Protein AF-A0A950K2T5-F1 (afdb_monomer)

Mean predicted aligned error: 8.96 Å

pLDDT: mean 81.59, std 14.12, range [35.75, 95.5]

Nearest PDB structures (foldseek):
  3dxs-assembly1_X  TM=6.520E-01  e=1.240E-02  Arabidopsis thaliana
  1yjt-assembly1_A  TM=6.958E-01  e=2.573E-02  Homo sapiens
  2ga7-assembly1_A  TM=6.282E-01  e=1.468E-02  Homo sapiens
  2rop-assembly1_A  TM=6.654E-01  e=2.722E-02  Homo sapiens
  2efo-assembly1_A  TM=4.663E-01  e=8.848E-02  Sulfurisphaera tokodaii str. 7

Structure (mmCIF, N/CA/C/O backbone):
data_AF-A0A950K2T5-F1
#
_entry.id   AF-A0A950K2T5-F1
#
loop_
_atom_site.group_PDB
_atom_site.id
_atom_site.type_symbol
_atom_site.label_atom_id
_atom_site.label_alt_id
_atom_site.label_comp_id
_atom_site.label_asym_id
_atom_site.label_entity_id
_atom_site.label_seq_id
_atom_site.pdbx_PDB_ins_code
_atom_site.Cartn_x
_atom_site.Cartn_y
_atom_site.Cartn_z
_atom_site.occupancy
_atom_site.B_iso_or_equiv
_atom_site.auth_seq_id
_atom_site.auth_comp_id
_atom_site.auth_asym_id
_atom_site.auth_atom_id
_atom_site.pdbx_PDB_model_num
ATOM 1 N N . MET A 1 1 ? -47.207 -34.043 -8.547 1.00 38.81 1 MET A N 1
ATOM 2 C CA . MET A 1 1 ? -45.886 -33.807 -7.927 1.00 38.81 1 MET A CA 1
ATOM 3 C C . MET A 1 1 ? -45.048 -32.989 -8.896 1.00 38.81 1 MET A C 1
ATOM 5 O O . MET A 1 1 ? -44.691 -33.502 -9.946 1.00 38.81 1 MET A O 1
ATOM 9 N N . LYS A 1 2 ? -44.828 -31.702 -8.612 1.00 35.75 2 LYS A N 1
ATOM 10 C CA . LYS A 1 2 ? -43.922 -30.834 -9.376 1.00 35.75 2 LYS A CA 1
ATOM 11 C C . LYS A 1 2 ? -42.915 -30.272 -8.382 1.00 35.75 2 LYS A C 1
ATOM 13 O O . LYS A 1 2 ? -43.255 -29.412 -7.578 1.00 35.75 2 LYS A O 1
ATOM 18 N N . THR A 1 3 ? -41.722 -30.844 -8.395 1.00 39.41 3 THR A N 1
ATOM 19 C CA . THR A 1 3 ? -40.588 -30.418 -7.580 1.00 39.41 3 THR A CA 1
ATOM 20 C C . THR A 1 3 ? -40.093 -29.081 -8.126 1.00 39.41 3 THR A C 1
ATOM 22 O O . THR A 1 3 ? -39.626 -29.013 -9.261 1.00 39.41 3 THR A O 1
ATOM 25 N N . PHE A 1 4 ? -40.238 -28.013 -7.345 1.00 41.44 4 PHE A N 1
ATOM 26 C CA . PHE A 1 4 ? -39.564 -26.742 -7.598 1.00 41.44 4 PHE A CA 1
ATOM 27 C C . PHE A 1 4 ? -38.107 -26.903 -7.152 1.00 41.44 4 PHE A C 1
ATOM 29 O O . PHE A 1 4 ? -37.833 -27.000 -5.957 1.00 41.44 4 PHE A O 1
ATOM 36 N N . LEU A 1 5 ? -37.176 -26.972 -8.106 1.00 42.34 5 LEU A N 1
ATOM 37 C CA . LEU A 1 5 ? -35.758 -26.776 -7.818 1.00 42.34 5 LEU A CA 1
ATOM 38 C C . LEU A 1 5 ? -35.526 -25.273 -7.635 1.00 42.34 5 LEU A C 1
ATOM 40 O O . LEU A 1 5 ? -35.630 -24.500 -8.586 1.00 42.34 5 LEU A O 1
ATOM 44 N N . LEU A 1 6 ? -35.219 -24.868 -6.406 1.00 40.41 6 LEU A N 1
ATOM 45 C CA . LEU A 1 6 ? -34.709 -23.540 -6.096 1.00 40.41 6 LEU A CA 1
ATOM 46 C C . LEU A 1 6 ? -33.211 -23.531 -6.433 1.00 40.41 6 LEU A C 1
ATOM 48 O O . LEU A 1 6 ? -32.389 -24.025 -5.664 1.00 40.41 6 LEU A O 1
ATOM 52 N N . ALA A 1 7 ? -32.856 -23.023 -7.612 1.00 41.91 7 ALA A N 1
ATOM 53 C CA . ALA A 1 7 ? -31.468 -22.747 -7.956 1.00 41.91 7 ALA A CA 1
ATOM 54 C C . ALA A 1 7 ? -31.044 -21.447 -7.260 1.00 41.91 7 ALA A C 1
ATOM 56 O O . ALA A 1 7 ? -31.373 -20.350 -7.710 1.00 41.91 7 ALA A O 1
ATOM 57 N N . VAL A 1 8 ? -30.330 -21.572 -6.142 1.00 41.09 8 VAL A N 1
ATOM 58 C CA . VAL A 1 8 ? -29.564 -20.463 -5.568 1.00 41.09 8 VAL A CA 1
ATOM 59 C C . VAL A 1 8 ? -28.365 -20.234 -6.486 1.00 41.09 8 VAL A C 1
ATOM 61 O O . VAL A 1 8 ? -27.376 -20.962 -6.440 1.00 41.09 8 VAL A O 1
ATOM 64 N N . LEU A 1 9 ? -28.483 -19.240 -7.365 1.00 40.84 9 LEU A N 1
ATOM 65 C CA . LEU A 1 9 ? -27.350 -18.616 -8.038 1.00 40.84 9 LEU A CA 1
ATOM 66 C C . LEU A 1 9 ? -26.505 -17.922 -6.963 1.00 40.84 9 LEU A C 1
ATOM 68 O O . LEU A 1 9 ? -26.787 -16.792 -6.572 1.00 40.84 9 LEU A O 1
ATOM 72 N N . LEU A 1 10 ? -25.483 -18.614 -6.459 1.00 42.09 10 LEU A N 1
ATOM 73 C CA . LEU A 1 10 ? -24.358 -17.962 -5.802 1.00 42.09 10 LEU A CA 1
ATOM 74 C C . LEU A 1 10 ? -23.686 -17.098 -6.869 1.00 42.09 10 LEU A C 1
ATOM 76 O O . LEU A 1 10 ? -22.956 -17.608 -7.718 1.00 42.09 10 LEU A O 1
ATOM 80 N N . SER A 1 11 ? -23.958 -15.793 -6.861 1.00 46.12 11 SER A N 1
ATOM 81 C CA . SER A 1 11 ? -23.037 -14.851 -7.479 1.00 46.12 11 SER A CA 1
ATOM 82 C C . SER A 1 11 ? -21.682 -15.108 -6.828 1.00 46.12 11 SER A C 1
ATOM 84 O O . SER A 1 11 ? -21.551 -14.945 -5.612 1.00 46.12 11 SER A O 1
ATOM 86 N N . LEU A 1 12 ? -20.693 -15.535 -7.610 1.00 45.22 12 LEU A N 1
ATOM 87 C CA . LEU A 1 12 ? -19.290 -15.371 -7.250 1.00 45.22 12 LEU A CA 1
ATOM 88 C C . LEU A 1 12 ? -19.072 -13.859 -7.184 1.00 45.22 12 LEU A C 1
ATOM 90 O O . LEU A 1 12 ? -18.728 -13.229 -8.180 1.00 45.22 12 LEU A O 1
ATOM 94 N N . GLY A 1 13 ? -19.446 -13.270 -6.047 1.00 56.41 13 GLY A N 1
ATOM 95 C CA . GLY A 1 13 ? -19.145 -11.892 -5.734 1.00 56.41 13 GLY A CA 1
ATOM 96 C C . GLY A 1 13 ? -17.640 -11.784 -5.809 1.00 56.41 13 GLY A C 1
ATOM 97 O O . GLY A 1 13 ? -16.939 -12.539 -5.136 1.00 56.41 13 GLY A O 1
ATOM 98 N N . ASP A 1 14 ? -17.174 -10.930 -6.708 1.00 74.69 14 ASP A N 1
ATOM 99 C CA . ASP A 1 14 ? -15.772 -10.581 -6.812 1.00 74.69 14 ASP A CA 1
ATOM 100 C C . ASP A 1 14 ? -15.264 -10.247 -5.403 1.00 74.69 14 ASP A C 1
ATOM 102 O O . ASP A 1 14 ? -15.944 -9.530 -4.659 1.00 74.69 14 ASP A O 1
ATOM 106 N N . GLU A 1 15 ? -14.153 -10.862 -4.995 1.00 81.81 15 GLU A N 1
ATOM 107 C CA . GLU A 1 15 ? -13.658 -10.710 -3.629 1.00 81.81 15 GLU A CA 1
ATOM 108 C C . GLU A 1 15 ? -13.441 -9.213 -3.351 1.00 81.81 15 GLU A C 1
ATOM 110 O O . GLU A 1 15 ? -12.879 -8.519 -4.207 1.00 81.81 15 GLU A O 1
ATOM 115 N N . PRO A 1 16 ? -13.928 -8.685 -2.211 1.00 87.19 16 PRO A N 1
ATOM 116 C CA . PRO A 1 16 ? -13.821 -7.262 -1.931 1.00 87.19 16 PRO A CA 1
ATOM 117 C C . PRO A 1 16 ? -12.352 -6.833 -1.903 1.00 87.19 16 PRO A C 1
ATOM 119 O O . PRO A 1 16 ? -11.482 -7.571 -1.432 1.00 87.19 16 PRO A O 1
ATOM 122 N N . THR A 1 17 ? -12.093 -5.640 -2.435 1.00 89.25 17 THR A N 1
ATOM 123 C CA . THR A 1 17 ? -10.766 -5.029 -2.468 1.00 89.25 17 THR A CA 1
ATOM 124 C C . THR A 1 17 ? -10.740 -3.711 -1.71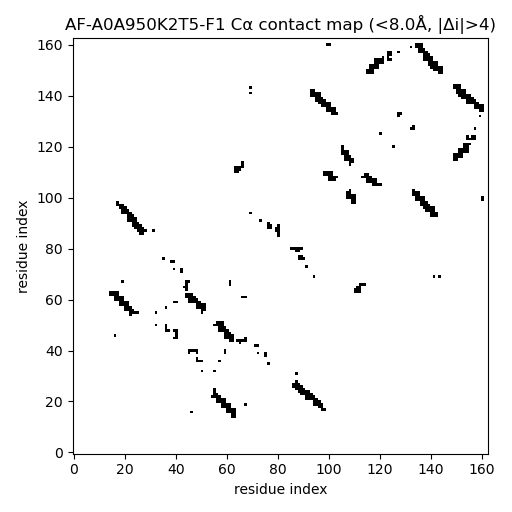4 1.00 89.25 17 THR A C 1
ATOM 126 O O . THR A 1 17 ? -11.755 -3.016 -1.599 1.00 89.25 17 THR A O 1
ATOM 129 N N . HIS A 1 18 ? -9.546 -3.333 -1.273 1.00 87.38 18 HIS A N 1
ATOM 130 C CA . HIS A 1 18 ? -9.239 -2.008 -0.763 1.00 87.38 18 HIS A CA 1
ATOM 131 C C . HIS A 1 18 ? -8.120 -1.359 -1.588 1.00 87.38 18 HIS A C 1
ATOM 133 O O . HIS A 1 18 ? -7.233 -2.051 -2.104 1.00 87.38 18 HIS A O 1
ATOM 139 N N . PRO A 1 19 ? -8.136 -0.021 -1.711 1.00 90.75 19 PRO A N 1
ATOM 140 C CA . PRO A 1 19 ? -7.114 0.687 -2.451 1.00 90.75 19 PRO A CA 1
ATOM 141 C C . PRO A 1 19 ? -5.827 0.812 -1.629 1.00 90.75 19 PRO A C 1
ATOM 143 O O . PRO A 1 19 ? -5.837 1.184 -0.451 1.00 90.75 19 PRO A O 1
ATOM 146 N N . VAL A 1 20 ? -4.705 0.581 -2.302 1.00 90.88 20 VAL A N 1
ATOM 147 C CA . VAL A 1 20 ? -3.368 0.967 -1.857 1.00 90.88 20 VAL A CA 1
ATOM 148 C C . VAL A 1 20 ? -2.769 1.880 -2.912 1.00 90.88 20 VAL A C 1
ATOM 150 O O . VAL A 1 20 ? -2.722 1.535 -4.090 1.00 90.88 20 VAL A O 1
ATOM 153 N N . VAL A 1 21 ? -2.314 3.054 -2.497 1.00 91.12 21 VAL A N 1
ATOM 154 C CA . VAL A 1 21 ? -1.654 4.014 -3.379 1.00 91.12 21 VAL A CA 1
ATOM 155 C C . VAL A 1 21 ? -0.164 3.979 -3.101 1.00 91.12 21 VAL A C 1
ATOM 157 O O . VAL A 1 21 ? 0.260 4.109 -1.957 1.00 91.12 21 VAL A O 1
ATOM 160 N N . ILE A 1 22 ? 0.641 3.835 -4.145 1.00 90.56 22 ILE A N 1
ATOM 161 C CA . ILE A 1 22 ? 2.093 3.975 -4.042 1.00 90.56 22 ILE A CA 1
ATOM 162 C C . ILE A 1 22 ? 2.573 5.100 -4.948 1.00 90.56 22 ILE A C 1
ATOM 164 O O . ILE A 1 22 ? 2.082 5.265 -6.063 1.00 90.56 22 ILE A O 1
ATOM 168 N N . GLU A 1 23 ? 3.547 5.861 -4.469 1.00 89.19 23 GLU A N 1
ATOM 169 C CA . GLU A 1 23 ? 4.269 6.859 -5.251 1.00 89.19 23 GLU A CA 1
ATOM 170 C C . GLU A 1 23 ? 5.698 6.373 -5.428 1.00 89.19 23 GLU A C 1
ATOM 172 O O . GLU A 1 23 ? 6.387 6.045 -4.456 1.00 89.19 23 GLU A O 1
ATOM 177 N N . LEU A 1 24 ? 6.132 6.327 -6.679 1.00 86.38 24 LEU A N 1
ATOM 178 C CA . LEU A 1 24 ? 7.487 5.967 -7.054 1.00 86.38 24 LEU A CA 1
ATOM 179 C C . LEU A 1 24 ? 8.167 7.188 -7.673 1.00 86.38 24 LEU A C 1
ATOM 181 O O . LEU A 1 24 ? 7.529 7.971 -8.375 1.00 86.38 24 LEU A O 1
ATOM 185 N N . ASP A 1 25 ? 9.455 7.358 -7.398 1.00 83.06 25 ASP A N 1
ATOM 186 C CA . ASP A 1 25 ? 10.302 8.224 -8.216 1.00 83.06 25 ASP A CA 1
ATOM 187 C C . ASP A 1 25 ? 10.732 7.460 -9.470 1.00 83.06 25 ASP A C 1
ATOM 189 O O . ASP A 1 25 ? 10.528 6.245 -9.568 1.00 83.06 25 ASP A O 1
ATOM 193 N N . ASN A 1 26 ? 11.327 8.159 -10.432 1.00 74.06 26 ASN A N 1
ATOM 194 C CA . ASN A 1 26 ? 11.699 7.538 -11.687 1.00 74.06 26 ASN A CA 1
ATOM 195 C C . ASN A 1 26 ? 13.058 7.976 -12.242 1.00 74.06 26 ASN A C 1
ATOM 197 O O . ASN A 1 26 ? 13.308 9.156 -12.490 1.00 74.06 26 ASN A O 1
ATOM 201 N N . VAL A 1 27 ? 13.853 6.970 -12.605 1.00 64.25 27 VAL A N 1
ATOM 202 C CA . VAL A 1 27 ? 14.861 7.036 -13.666 1.00 64.25 27 VAL A CA 1
ATOM 203 C C . VAL A 1 27 ? 14.548 5.903 -14.656 1.00 64.25 27 VAL A C 1
ATOM 205 O O . VAL A 1 27 ? 14.894 4.761 -14.378 1.00 64.25 27 VAL A O 1
ATOM 208 N N . CYS A 1 28 ? 13.866 6.170 -15.781 1.00 70.25 28 CYS A N 1
ATOM 209 C CA . CYS A 1 28 ? 13.530 5.128 -16.771 1.00 70.25 28 CYS A CA 1
ATOM 210 C C . CYS A 1 28 ? 13.418 5.653 -18.216 1.00 70.25 28 CYS A C 1
ATOM 212 O O . CYS A 1 28 ? 13.281 6.856 -18.463 1.00 70.25 28 CYS A O 1
ATOM 214 N N . GLY A 1 29 ? 13.422 4.719 -19.178 1.00 65.88 29 GLY A N 1
ATOM 215 C CA . GLY A 1 29 ? 13.213 4.969 -20.607 1.00 65.88 29 GLY A CA 1
ATOM 216 C C . GLY A 1 29 ? 11.755 4.827 -21.079 1.00 65.88 29 GLY A C 1
ATOM 217 O O . GLY A 1 29 ? 10.792 4.942 -20.326 1.00 65.88 29 GLY A O 1
ATOM 218 N N . ARG A 1 30 ? 11.557 4.579 -22.382 1.00 61.94 30 ARG A N 1
ATOM 219 C CA . ARG A 1 30 ? 10.212 4.374 -22.959 1.00 61.94 30 ARG A CA 1
ATOM 220 C C . ARG A 1 30 ? 9.623 3.036 -22.473 1.00 61.94 30 ARG A C 1
ATOM 222 O O . ARG A 1 30 ? 10.287 2.017 -22.609 1.00 61.94 30 ARG A O 1
ATOM 229 N N . ASN A 1 31 ? 8.357 3.039 -22.033 1.00 77.25 31 ASN A N 1
ATOM 230 C CA . ASN A 1 31 ? 7.532 1.878 -21.614 1.00 77.25 31 ASN A CA 1
ATOM 231 C C . ASN A 1 31 ? 7.685 1.359 -20.172 1.00 77.25 31 ASN A C 1
ATOM 233 O O . ASN A 1 31 ? 7.071 0.344 -19.837 1.00 77.25 31 ASN A O 1
ATOM 237 N N . CYS A 1 32 ? 8.426 2.042 -19.305 1.00 82.19 32 CYS A N 1
ATOM 238 C CA . CYS A 1 32 ? 8.646 1.559 -17.943 1.00 82.19 32 CYS A CA 1
ATOM 239 C C . CYS A 1 32 ? 7.358 1.456 -17.099 1.00 82.19 32 CYS A C 1
ATOM 241 O O . CYS A 1 32 ? 7.202 0.527 -16.310 1.00 82.19 32 CYS A O 1
ATOM 243 N N . VAL A 1 33 ? 6.371 2.325 -17.358 1.00 87.31 33 VAL A N 1
ATOM 244 C CA . VAL A 1 33 ? 5.041 2.283 -16.721 1.00 87.31 33 VAL A CA 1
ATOM 245 C C . VAL A 1 33 ? 4.364 0.929 -16.936 1.00 87.31 33 VAL A C 1
ATOM 247 O O . VAL A 1 33 ? 3.977 0.282 -15.973 1.00 87.31 33 VAL A O 1
ATOM 250 N N . ALA A 1 34 ? 4.290 0.447 -18.179 1.00 89.00 34 ALA A N 1
ATOM 251 C CA . ALA A 1 34 ? 3.606 -0.809 -18.492 1.00 89.00 34 ALA A CA 1
ATOM 252 C C . ALA A 1 34 ? 4.316 -2.035 -17.889 1.00 89.00 34 ALA A C 1
ATOM 254 O O . ALA A 1 34 ? 3.672 -3.019 -17.516 1.00 89.00 34 ALA A O 1
ATOM 255 N N . ILE A 1 35 ? 5.651 -1.994 -17.794 1.00 89.25 35 ILE A N 1
ATOM 256 C CA . ILE A 1 35 ? 6.437 -3.031 -17.112 1.00 89.25 35 ILE A CA 1
ATOM 257 C C . ILE A 1 35 ? 6.079 -3.044 -15.627 1.00 89.25 35 ILE A C 1
ATOM 259 O O . ILE A 1 35 ? 5.828 -4.112 -15.062 1.00 89.25 35 ILE A O 1
ATOM 263 N N . LEU A 1 36 ? 6.022 -1.861 -15.021 1.00 90.81 36 LEU A N 1
ATOM 264 C CA . LEU A 1 36 ? 5.773 -1.679 -13.605 1.00 90.81 36 LEU A CA 1
ATOM 265 C C . LEU A 1 36 ? 4.332 -2.039 -13.217 1.00 90.81 36 LEU A C 1
ATOM 267 O O . LEU A 1 36 ? 4.164 -2.852 -12.314 1.00 90.81 36 LEU A O 1
ATOM 271 N N . GLU A 1 37 ? 3.305 -1.572 -13.937 1.00 93.25 37 GLU A N 1
ATOM 272 C CA . GLU A 1 37 ? 1.898 -1.981 -13.731 1.00 93.25 37 GLU A CA 1
ATOM 273 C C . GLU A 1 37 ? 1.758 -3.503 -13.771 1.00 93.25 37 GLU A C 1
ATOM 275 O O . GLU A 1 37 ? 1.209 -4.130 -12.863 1.00 93.25 37 GLU A O 1
ATOM 280 N N . LYS A 1 38 ? 2.337 -4.127 -14.803 1.00 93.38 38 LYS A N 1
ATOM 281 C CA . LYS A 1 38 ? 2.296 -5.579 -14.975 1.00 93.38 38 LYS A CA 1
ATOM 282 C C . LYS A 1 38 ? 3.019 -6.319 -13.855 1.00 93.38 38 LYS A C 1
ATOM 284 O O . LYS A 1 38 ? 2.612 -7.423 -13.499 1.00 93.38 38 LYS A O 1
ATOM 289 N N . ALA A 1 39 ? 4.118 -5.773 -13.342 1.00 93.62 39 ALA A N 1
ATOM 290 C CA . ALA A 1 39 ? 4.878 -6.391 -12.267 1.00 93.62 39 ALA A CA 1
ATOM 291 C C . ALA A 1 39 ? 4.184 -6.225 -10.906 1.00 93.62 39 ALA A C 1
ATOM 293 O O . ALA A 1 39 ? 4.092 -7.194 -10.154 1.00 93.62 39 ALA A O 1
ATOM 294 N N . LEU A 1 40 ? 3.636 -5.043 -10.619 1.00 94.81 40 LEU A N 1
ATOM 295 C CA . LEU A 1 40 ? 2.855 -4.761 -9.414 1.00 94.81 40 LEU A CA 1
ATOM 296 C C . LEU A 1 40 ? 1.574 -5.600 -9.367 1.00 94.81 40 LEU A C 1
ATOM 298 O O . LEU A 1 40 ? 1.279 -6.208 -8.342 1.00 94.81 40 LEU A O 1
ATOM 302 N N . GLY A 1 41 ? 0.877 -5.739 -10.498 1.00 94.69 41 GLY A N 1
ATOM 303 C CA . GLY A 1 41 ? -0.307 -6.593 -10.634 1.00 94.69 41 GLY A CA 1
ATOM 304 C C . GLY A 1 41 ? -0.040 -8.096 -10.475 1.00 94.69 41 GLY A C 1
ATOM 305 O O . GLY A 1 41 ? -0.972 -8.890 -10.497 1.00 94.69 41 GLY A O 1
ATOM 306 N N . ARG A 1 42 ? 1.226 -8.516 -10.340 1.00 94.94 42 ARG A N 1
ATOM 307 C CA . ARG A 1 42 ? 1.615 -9.909 -10.056 1.00 94.94 42 ARG A CA 1
ATOM 308 C C . ARG A 1 42 ? 1.950 -10.155 -8.589 1.00 94.94 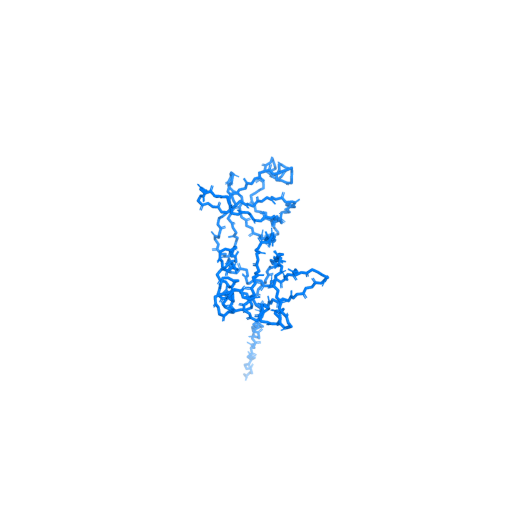42 ARG A C 1
ATOM 310 O O . ARG A 1 42 ? 2.268 -11.292 -8.238 1.00 94.94 42 ARG A O 1
ATOM 317 N N . ILE A 1 43 ? 1.934 -9.123 -7.748 1.00 93.25 43 ILE A N 1
ATOM 318 C CA . ILE A 1 43 ? 2.083 -9.307 -6.307 1.00 93.25 43 ILE A CA 1
ATOM 319 C C . ILE A 1 43 ? 0.864 -10.089 -5.801 1.00 93.25 43 ILE A C 1
ATOM 321 O O . ILE A 1 43 ? -0.268 -9.796 -6.181 1.00 93.25 43 ILE A O 1
ATOM 325 N N . ASP A 1 44 ? 1.091 -11.099 -4.956 1.00 90.00 44 ASP A N 1
ATOM 326 C CA . ASP A 1 44 ? 0.004 -11.895 -4.376 1.00 90.00 44 ASP A CA 1
ATOM 327 C C . ASP A 1 44 ? -1.012 -10.991 -3.665 1.00 90.00 44 ASP A C 1
ATOM 329 O O . ASP A 1 44 ? -0.651 -10.168 -2.823 1.00 90.00 44 ASP A O 1
ATOM 333 N N . GLY A 1 45 ? -2.284 -11.147 -4.025 1.00 89.12 45 GLY A N 1
ATOM 334 C CA . GLY A 1 45 ? -3.377 -10.327 -3.518 1.00 89.12 45 GLY A CA 1
ATOM 335 C C . GLY A 1 45 ? -3.625 -9.013 -4.250 1.00 89.12 45 GLY A C 1
ATOM 336 O O . GLY A 1 45 ? -4.631 -8.380 -3.957 1.00 89.12 45 GLY A O 1
ATOM 337 N N . VAL A 1 46 ? -2.788 -8.608 -5.208 1.00 93.38 46 VAL A N 1
ATOM 338 C CA . VAL A 1 46 ? -3.085 -7.458 -6.073 1.00 93.38 46 VAL A CA 1
ATOM 339 C C . VAL A 1 46 ? -3.950 -7.922 -7.240 1.00 93.38 46 VAL A C 1
ATOM 341 O O . VAL A 1 46 ? -3.551 -8.774 -8.030 1.00 93.38 46 VAL A O 1
ATOM 344 N N . LYS A 1 47 ? -5.149 -7.355 -7.347 1.00 94.06 47 LYS A N 1
ATOM 345 C CA . LYS A 1 47 ? -6.115 -7.635 -8.412 1.00 94.06 47 LYS A CA 1
ATOM 346 C C . LYS A 1 47 ? -5.854 -6.792 -9.657 1.00 94.06 47 LYS A C 1
ATOM 348 O O . LYS A 1 47 ? -5.948 -7.294 -10.775 1.00 94.06 47 LYS A O 1
ATOM 353 N N . SER A 1 48 ? -5.528 -5.519 -9.464 1.00 94.31 48 SER A N 1
ATOM 354 C CA . SER A 1 48 ? -5.131 -4.600 -10.530 1.00 94.31 48 SER A CA 1
ATOM 355 C C . SER A 1 48 ? -4.121 -3.583 -10.010 1.00 94.31 48 SER A C 1
ATOM 357 O O . SER A 1 48 ? -4.056 -3.312 -8.811 1.00 94.31 48 SER A O 1
ATOM 359 N N . ALA A 1 49 ? -3.318 -3.045 -10.922 1.00 95.50 49 ALA A N 1
ATOM 360 C CA . ALA A 1 49 ? -2.382 -1.964 -10.667 1.00 95.50 49 ALA A CA 1
ATOM 361 C C . ALA A 1 49 ? -2.418 -1.025 -11.872 1.00 95.50 49 ALA A C 1
ATOM 363 O O . ALA A 1 49 ? -2.187 -1.472 -12.995 1.00 95.50 49 ALA A O 1
ATOM 364 N N . GLU A 1 50 ? -2.723 0.244 -11.636 1.00 94.12 50 GLU A N 1
ATOM 365 C CA . GLU A 1 50 ? -2.886 1.245 -12.691 1.00 94.12 50 GLU A CA 1
ATOM 366 C C . GLU A 1 50 ? -2.163 2.530 -12.303 1.00 94.12 50 GLU A C 1
ATOM 368 O O . GLU A 1 50 ? -2.299 3.012 -11.172 1.00 94.12 50 GLU A O 1
ATOM 373 N N . MET A 1 51 ? -1.399 3.091 -13.236 1.00 91.75 51 MET A N 1
ATOM 374 C CA . MET A 1 51 ? -0.833 4.421 -13.084 1.00 91.75 51 MET A CA 1
ATOM 375 C C . MET A 1 51 ? -1.923 5.475 -13.283 1.00 91.75 51 MET A C 1
ATOM 377 O O . MET A 1 51 ? -2.766 5.362 -14.173 1.00 91.75 51 MET A O 1
ATOM 381 N N . TYR A 1 52 ? -1.888 6.542 -12.491 1.00 85.88 52 TYR A N 1
ATOM 382 C CA . TYR A 1 52 ? -2.807 7.662 -12.653 1.00 85.88 52 TYR A CA 1
ATOM 383 C C . TYR A 1 52 ? -2.136 9.010 -12.382 1.00 85.88 52 TYR A C 1
ATOM 385 O O . TYR A 1 52 ? -1.206 9.128 -11.587 1.00 85.88 52 TYR A O 1
ATOM 393 N N . GLY A 1 53 ? -2.670 10.058 -13.012 1.00 82.25 53 GLY A N 1
ATOM 394 C CA . GLY A 1 53 ? -2.143 11.418 -12.903 1.00 82.25 53 GLY A CA 1
ATOM 395 C C . GLY A 1 53 ? -0.822 11.626 -13.652 1.00 82.25 53 GLY A C 1
ATOM 396 O O . GLY A 1 53 ? -0.438 10.828 -14.503 1.00 82.25 53 GLY A O 1
ATOM 397 N N . ASP A 1 54 ? -0.144 12.730 -13.328 1.00 73.88 54 ASP A N 1
ATOM 398 C CA . ASP A 1 54 ? 1.066 13.191 -14.034 1.00 73.88 54 ASP A CA 1
ATOM 399 C C . ASP A 1 54 ? 2.376 12.734 -13.363 1.00 73.88 54 ASP A C 1
ATOM 401 O O . ASP A 1 54 ? 3.473 13.037 -13.833 1.00 73.88 54 ASP A O 1
ATOM 405 N N . LYS A 1 55 ? 2.266 12.027 -12.234 1.00 76.94 55 LYS A N 1
ATOM 406 C CA . LYS A 1 55 ? 3.376 11.437 -11.476 1.00 76.94 55 LYS A CA 1
ATOM 407 C C . LYS A 1 55 ? 3.264 9.915 -11.519 1.00 76.94 55 LYS A C 1
ATOM 409 O O . LYS A 1 55 ? 2.202 9.388 -11.832 1.00 76.94 55 LYS A O 1
ATOM 414 N N . PHE A 1 56 ? 4.330 9.206 -11.151 1.00 84.56 56 PHE A N 1
ATOM 415 C CA . PHE A 1 56 ? 4.350 7.743 -11.018 1.00 84.56 56 PHE A CA 1
ATOM 416 C C . PHE A 1 56 ? 3.574 7.287 -9.766 1.00 84.56 56 PHE A C 1
ATOM 418 O O . PHE A 1 56 ? 4.116 6.664 -8.852 1.00 84.56 56 PHE A O 1
ATOM 425 N N . HIS A 1 57 ? 2.289 7.643 -9.713 1.00 90.25 57 HIS A N 1
ATOM 426 C CA . HIS A 1 57 ? 1.334 7.151 -8.736 1.00 90.25 57 HIS A CA 1
ATOM 427 C C . HIS A 1 57 ? 0.660 5.914 -9.293 1.00 90.25 57 HIS A C 1
ATOM 429 O O . HIS A 1 57 ? 0.078 5.959 -10.375 1.00 90.25 57 HIS A O 1
ATOM 435 N N . PHE A 1 58 ? 0.699 4.831 -8.530 1.00 92.69 58 PHE A N 1
ATOM 436 C CA . PHE A 1 58 ? 0.009 3.602 -8.872 1.00 92.69 58 PHE A CA 1
ATOM 437 C C . PHE A 1 58 ? -1.069 3.339 -7.839 1.00 92.69 58 PHE A C 1
ATOM 439 O O . PHE A 1 58 ? -0.805 3.327 -6.635 1.00 92.69 58 PHE A O 1
ATOM 446 N N . LYS A 1 59 ? -2.289 3.121 -8.323 1.00 94.31 59 LYS A N 1
ATOM 447 C CA . LYS A 1 59 ? -3.397 2.631 -7.518 1.00 94.31 59 LYS A CA 1
ATOM 448 C C . LYS A 1 59 ? -3.463 1.120 -7.680 1.00 94.31 59 LYS A C 1
ATOM 450 O O . LYS A 1 59 ? -3.622 0.618 -8.791 1.00 94.31 59 LYS A O 1
ATOM 455 N N . LEU A 1 60 ? -3.314 0.411 -6.572 1.00 94.44 60 LEU A N 1
ATOM 4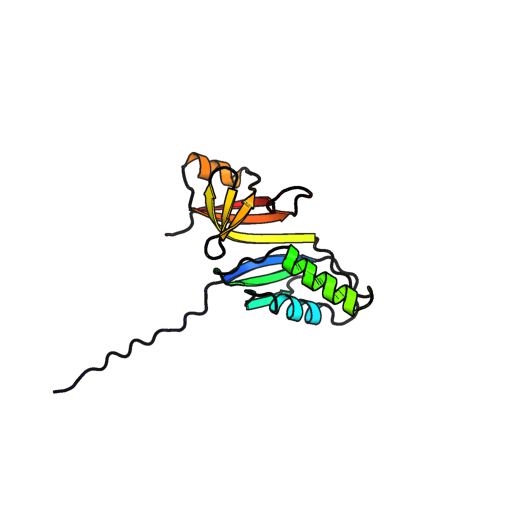56 C CA . LEU A 1 60 ? -3.386 -1.037 -6.495 1.00 94.44 60 LEU A CA 1
ATOM 457 C C . LEU A 1 60 ? -4.698 -1.406 -5.805 1.00 94.44 60 LEU A C 1
ATOM 459 O O . LEU A 1 60 ? -4.957 -0.959 -4.689 1.00 94.44 60 LEU A O 1
ATOM 463 N N . GLU A 1 61 ? -5.516 -2.225 -6.457 1.00 93.56 61 GLU A N 1
ATOM 464 C CA . GLU A 1 61 ? -6.683 -2.842 -5.824 1.00 93.56 61 GLU A CA 1
ATOM 465 C C . GLU A 1 61 ? -6.236 -4.157 -5.190 1.00 93.56 61 GLU A C 1
ATOM 467 O O . GLU A 1 61 ? -5.854 -5.094 -5.895 1.00 93.56 61 GLU A O 1
ATOM 472 N N . VAL A 1 62 ? -6.242 -4.220 -3.861 1.00 90.88 62 VAL A N 1
ATOM 473 C CA . VAL A 1 62 ? -5.737 -5.365 -3.097 1.00 90.88 62 VAL A CA 1
ATOM 474 C C . VAL A 1 62 ? -6.907 -6.111 -2.481 1.00 90.88 62 VAL A C 1
ATOM 476 O O . VAL A 1 62 ? -7.777 -5.492 -1.882 1.00 90.88 62 VAL A O 1
ATOM 479 N N . LEU A 1 63 ? -6.934 -7.434 -2.613 1.00 90.12 63 LEU A N 1
ATOM 480 C CA . LEU A 1 63 ? -7.942 -8.282 -1.980 1.00 90.12 63 LEU A CA 1
ATOM 481 C C . LEU A 1 63 ? -7.938 -8.078 -0.459 1.00 90.12 63 LEU A C 1
ATOM 483 O O . LEU A 1 63 ? -6.881 -8.114 0.169 1.00 90.12 63 LEU A O 1
ATOM 487 N N . ASP A 1 64 ? -9.111 -7.935 0.154 1.00 84.44 64 ASP A N 1
ATOM 488 C CA . ASP A 1 64 ? -9.248 -7.694 1.598 1.00 84.44 64 ASP A CA 1
ATOM 489 C C . ASP A 1 64 ? -8.679 -8.827 2.463 1.00 84.44 64 ASP A C 1
ATOM 491 O O . ASP A 1 64 ? -8.315 -8.614 3.621 1.00 84.44 64 ASP A O 1
ATOM 495 N N . THR A 1 65 ? -8.566 -10.043 1.921 1.00 83.56 65 THR A N 1
ATOM 496 C CA . THR A 1 65 ? -7.939 -11.174 2.622 1.00 83.56 65 THR A CA 1
ATOM 497 C C . THR A 1 65 ? -6.410 -11.135 2.594 1.00 83.56 65 THR A C 1
ATOM 499 O O . THR A 1 65 ? -5.760 -11.952 3.251 1.00 83.56 65 THR A O 1
ATOM 502 N N . LYS A 1 66 ? -5.807 -10.196 1.859 1.00 84.88 66 LYS A N 1
ATOM 503 C CA . LYS A 1 66 ? -4.365 -10.119 1.618 1.00 84.88 66 LYS A CA 1
ATOM 504 C C . LYS A 1 66 ? -3.786 -8.820 2.167 1.00 84.88 66 LYS A C 1
ATOM 506 O O . LYS A 1 66 ? -4.436 -7.783 2.209 1.00 84.88 66 LYS A O 1
ATOM 511 N N . ALA A 1 67 ? -2.542 -8.892 2.635 1.00 77.94 67 ALA A N 1
ATOM 512 C CA . ALA A 1 67 ? -1.775 -7.717 3.031 1.00 77.94 67 ALA A CA 1
ATOM 513 C C . ALA A 1 67 ? -0.783 -7.374 1.932 1.00 77.94 67 ALA A C 1
ATOM 515 O O . ALA A 1 67 ? 0.066 -8.197 1.587 1.00 77.94 67 ALA A O 1
ATOM 516 N N . LEU A 1 68 ? -0.835 -6.135 1.455 1.00 84.19 68 LEU A N 1
ATOM 517 C CA . LEU A 1 68 ? 0.235 -5.582 0.645 1.00 84.19 68 LEU A CA 1
ATOM 518 C C . LEU A 1 68 ? 1.214 -4.825 1.544 1.00 84.19 68 LEU A C 1
ATOM 520 O O . LEU A 1 68 ? 0.831 -3.926 2.293 1.00 84.19 68 LEU A O 1
ATOM 524 N N . LEU A 1 69 ? 2.489 -5.203 1.469 1.00 79.88 69 LEU A N 1
ATOM 525 C CA . LEU A 1 69 ? 3.563 -4.590 2.247 1.00 79.88 69 LEU A CA 1
ATOM 526 C C . LEU A 1 69 ? 4.488 -3.765 1.352 1.00 79.88 69 LEU A C 1
ATOM 528 O O . LEU A 1 69 ? 4.757 -4.197 0.226 1.00 79.88 69 LEU A O 1
ATOM 532 N N . PRO A 1 70 ? 5.083 -2.673 1.872 1.00 82.38 70 PRO A N 1
ATOM 533 C CA . PRO A 1 70 ? 6.136 -1.942 1.169 1.00 82.38 70 PRO A CA 1
ATOM 534 C C . PRO A 1 70 ? 7.254 -2.863 0.662 1.00 82.38 70 PRO A C 1
ATOM 536 O O . PRO A 1 70 ? 7.644 -2.780 -0.497 1.00 82.38 70 PRO A O 1
ATOM 539 N N . ALA A 1 71 ? 7.678 -3.842 1.469 1.00 82.50 71 ALA A N 1
ATOM 540 C CA . ALA A 1 71 ? 8.691 -4.823 1.083 1.00 82.50 71 ALA A CA 1
ATOM 541 C C . ALA A 1 71 ? 8.333 -5.654 -0.168 1.00 82.50 71 ALA A C 1
ATOM 543 O O . ALA A 1 71 ? 9.228 -6.075 -0.899 1.00 82.50 71 ALA A O 1
ATOM 544 N N . ALA A 1 72 ? 7.048 -5.919 -0.434 1.00 87.62 72 ALA A N 1
ATOM 545 C CA . ALA A 1 72 ? 6.631 -6.619 -1.651 1.00 87.62 72 ALA A CA 1
ATOM 546 C C . ALA A 1 72 ? 6.790 -5.724 -2.890 1.00 87.62 72 ALA A C 1
ATOM 548 O O . ALA A 1 72 ? 7.267 -6.189 -3.923 1.00 87.62 72 ALA A O 1
ATOM 549 N N . VAL A 1 73 ? 6.466 -4.435 -2.756 1.00 89.69 73 VAL A N 1
ATOM 550 C CA . VAL A 1 73 ? 6.679 -3.426 -3.802 1.00 89.69 73 VAL A CA 1
ATOM 551 C C . VAL A 1 73 ? 8.173 -3.216 -4.052 1.00 89.69 73 VAL A C 1
ATOM 553 O O . VAL A 1 73 ? 8.608 -3.266 -5.198 1.00 89.69 73 VAL A O 1
ATOM 556 N N . LEU A 1 74 ? 8.979 -3.092 -2.995 1.00 88.44 74 LEU A N 1
ATOM 557 C CA . LEU A 1 74 ? 10.435 -2.942 -3.102 1.00 88.44 74 LEU A CA 1
ATOM 558 C C . LEU A 1 74 ? 11.100 -4.139 -3.794 1.00 88.44 74 LEU A C 1
ATOM 560 O O . LEU A 1 74 ? 12.010 -3.959 -4.594 1.00 88.44 74 LEU A O 1
ATOM 564 N N . LYS A 1 75 ? 10.621 -5.367 -3.551 1.00 90.56 75 LYS A N 1
ATOM 565 C CA . LYS A 1 75 ? 11.093 -6.553 -4.287 1.00 90.56 75 LYS A CA 1
ATOM 566 C C . LYS A 1 75 ? 10.797 -6.464 -5.782 1.00 90.56 75 LYS A C 1
ATOM 568 O O . LYS A 1 75 ? 11.608 -6.917 -6.587 1.00 90.56 75 LYS A O 1
ATOM 573 N N . VAL A 1 76 ? 9.642 -5.915 -6.160 1.00 92.88 76 VAL A N 1
ATOM 574 C CA . VAL A 1 76 ? 9.294 -5.704 -7.570 1.00 92.88 76 VAL A CA 1
ATOM 575 C C . VAL A 1 76 ? 10.232 -4.679 -8.203 1.00 92.88 76 VAL A C 1
ATOM 577 O O . VAL A 1 76 ? 10.810 -4.969 -9.250 1.00 92.88 76 VAL A O 1
ATOM 580 N N . THR A 1 77 ? 10.433 -3.525 -7.565 1.00 90.56 77 THR A N 1
ATOM 581 C CA . THR A 1 77 ? 11.281 -2.458 -8.118 1.00 90.56 77 THR A CA 1
ATOM 582 C C . THR A 1 77 ? 12.753 -2.867 -8.170 1.00 90.56 77 THR A C 1
ATOM 584 O O . THR A 1 77 ? 13.412 -2.654 -9.185 1.00 90.56 77 THR A O 1
ATOM 587 N N . GLU A 1 78 ? 13.251 -3.569 -7.149 1.00 90.81 78 GLU A N 1
ATOM 588 C CA . GLU A 1 78 ? 14.598 -4.145 -7.145 1.00 90.81 78 GLU A CA 1
ATOM 589 C C . GLU A 1 78 ? 14.785 -5.175 -8.262 1.00 90.81 78 GLU A C 1
ATOM 591 O O . GLU A 1 78 ? 15.822 -5.184 -8.928 1.00 90.81 78 GLU A O 1
ATOM 596 N N . LYS A 1 79 ? 13.786 -6.034 -8.501 1.00 92.38 79 LYS A N 1
ATOM 597 C CA . LYS A 1 79 ? 13.853 -7.002 -9.595 1.00 92.38 79 LYS A CA 1
ATOM 598 C C . LYS A 1 79 ? 13.966 -6.298 -10.946 1.00 92.38 79 LYS A C 1
ATOM 600 O O . LYS A 1 79 ? 14.812 -6.691 -11.742 1.00 92.38 79 LYS A O 1
ATOM 605 N N . ILE A 1 80 ? 13.142 -5.280 -11.195 1.00 90.88 80 ILE A N 1
ATOM 606 C CA . ILE A 1 80 ? 13.178 -4.531 -12.459 1.00 90.88 80 ILE A CA 1
ATOM 607 C C . ILE A 1 80 ? 14.545 -3.865 -12.638 1.00 90.88 80 ILE A C 1
ATOM 609 O O . ILE A 1 80 ? 15.167 -4.049 -13.682 1.00 90.88 80 ILE A O 1
ATOM 613 N N . ARG A 1 81 ? 15.061 -3.207 -11.593 1.00 90.38 81 ARG A N 1
ATOM 614 C CA . ARG A 1 81 ? 16.400 -2.604 -11.600 1.00 90.38 81 ARG A CA 1
ATOM 615 C C . ARG A 1 81 ? 17.493 -3.613 -11.925 1.00 90.38 81 ARG A C 1
ATOM 617 O O . ARG A 1 81 ? 18.397 -3.332 -12.707 1.00 90.38 81 ARG A O 1
ATOM 624 N N . ASN A 1 82 ? 17.434 -4.799 -11.328 1.00 92.06 82 ASN A N 1
ATOM 625 C CA . ASN A 1 82 ? 18.426 -5.841 -11.577 1.00 92.06 82 ASN A CA 1
ATOM 626 C C . ASN A 1 82 ? 18.327 -6.380 -13.013 1.00 92.06 82 ASN A C 1
ATOM 628 O O . ASN A 1 82 ? 19.352 -6.532 -13.679 1.00 92.06 82 ASN A O 1
ATOM 632 N N . ASP A 1 83 ? 17.110 -6.616 -13.510 1.00 91.25 83 ASP A N 1
ATOM 633 C CA . ASP A 1 83 ? 16.865 -7.077 -14.881 1.00 91.25 83 ASP A CA 1
ATOM 634 C C . ASP A 1 83 ? 17.332 -6.039 -15.923 1.00 91.25 83 ASP A C 1
ATOM 636 O O . ASP A 1 83 ? 17.835 -6.409 -16.985 1.00 91.25 83 ASP A O 1
ATOM 640 N N . SER A 1 84 ? 17.220 -4.745 -15.604 1.00 87.81 84 SER A N 1
ATOM 641 C CA . SER A 1 84 ? 17.659 -3.629 -16.448 1.00 87.81 84 SER A CA 1
ATOM 642 C C . SER A 1 84 ? 19.121 -3.218 -16.222 1.00 87.81 84 SER A C 1
ATOM 644 O O . SER A 1 84 ? 19.559 -2.208 -16.764 1.00 87.81 84 SER A O 1
ATOM 646 N N . LYS A 1 85 ? 19.881 -3.937 -15.383 1.00 88.81 85 LYS A N 1
ATOM 647 C CA . LYS A 1 85 ? 21.264 -3.584 -14.995 1.00 88.81 85 LYS A CA 1
ATOM 648 C C . LYS A 1 85 ? 21.412 -2.160 -14.430 1.00 88.81 85 LYS A C 1
ATOM 650 O O . LYS A 1 85 ? 22.447 -1.524 -14.611 1.00 88.81 85 LYS A O 1
ATOM 655 N N . GLY A 1 86 ? 20.389 -1.668 -13.737 1.00 84.69 86 GLY A N 1
ATOM 656 C CA . GLY A 1 86 ? 20.366 -0.338 -13.132 1.00 84.69 86 GLY A CA 1
ATOM 657 C C . GLY A 1 86 ? 19.883 0.782 -14.052 1.00 84.69 86 GLY A C 1
ATOM 658 O O . GLY A 1 86 ? 19.813 1.917 -13.600 1.00 84.69 86 GLY A O 1
ATOM 659 N N . GLU A 1 87 ? 19.534 0.492 -15.311 1.00 83.88 87 GLU A N 1
ATOM 660 C CA . GLU A 1 87 ? 18.979 1.503 -16.228 1.00 83.88 87 GLU A CA 1
ATOM 661 C C . GLU A 1 87 ? 17.562 1.965 -15.851 1.00 83.88 87 GLU A C 1
ATOM 663 O O . GLU A 1 87 ? 17.143 3.040 -16.276 1.00 83.88 87 GLU A O 1
ATOM 668 N N . GLU A 1 88 ? 16.839 1.171 -15.058 1.00 84.56 88 GLU A N 1
ATOM 669 C CA . GLU A 1 88 ? 15.530 1.509 -14.517 1.00 84.56 88 GLU A CA 1
ATOM 670 C C . GLU A 1 88 ? 15.596 1.450 -12.990 1.00 84.56 88 GLU A C 1
ATOM 672 O O . GLU A 1 88 ? 15.969 0.424 -12.419 1.00 84.56 88 GLU A O 1
ATOM 677 N N . ASP A 1 89 ? 15.25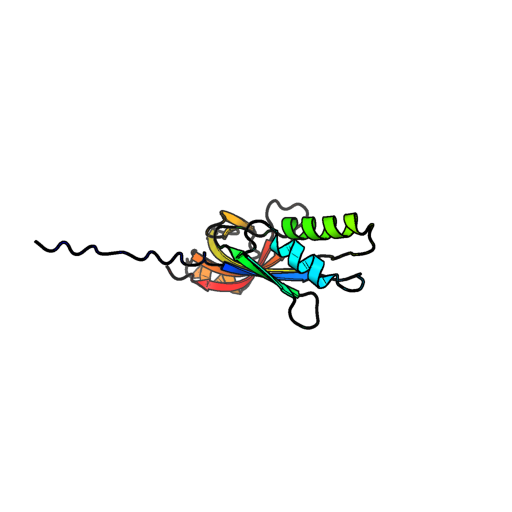0 2.545 -12.319 1.00 83.19 89 ASP A N 1
ATOM 678 C CA . ASP A 1 89 ? 15.175 2.605 -10.860 1.00 83.19 89 ASP A CA 1
ATOM 679 C C . ASP A 1 89 ? 13.882 3.298 -10.432 1.00 83.19 89 ASP A C 1
ATOM 681 O O . ASP A 1 89 ? 13.539 4.373 -10.933 1.00 83.19 89 ASP A O 1
ATOM 685 N N . PHE A 1 90 ? 13.181 2.670 -9.486 1.00 85.38 90 PHE A N 1
ATOM 686 C CA . PHE A 1 90 ? 11.897 3.139 -8.961 1.00 85.38 90 PHE A CA 1
ATOM 687 C C . PHE A 1 90 ? 11.949 3.197 -7.433 1.00 85.38 90 PHE A C 1
ATOM 689 O O . PHE A 1 90 ? 11.434 2.299 -6.751 1.00 85.38 90 PHE A O 1
ATOM 696 N N . PRO A 1 91 ? 12.611 4.216 -6.864 1.00 84.81 91 PRO A N 1
ATOM 697 C CA . PRO A 1 91 ? 12.586 4.449 -5.430 1.00 84.81 91 PRO A CA 1
ATOM 698 C C . PRO A 1 91 ? 11.147 4.630 -4.934 1.00 84.81 91 PRO A C 1
ATOM 700 O O . PRO A 1 91 ? 10.403 5.452 -5.464 1.00 84.81 91 PRO A O 1
ATOM 703 N N . LEU A 1 92 ? 10.753 3.889 -3.895 1.00 84.12 92 LEU A N 1
ATOM 704 C CA . LEU A 1 92 ? 9.461 4.075 -3.227 1.00 84.12 92 LEU A CA 1
ATOM 705 C C . LEU A 1 92 ? 9.482 5.368 -2.411 1.00 84.12 92 LEU A C 1
ATOM 707 O O . LEU A 1 92 ? 10.204 5.461 -1.419 1.00 84.12 92 LEU A O 1
ATOM 711 N N . LEU A 1 93 ? 8.688 6.351 -2.833 1.00 83.75 93 LEU A N 1
ATOM 712 C CA . LEU A 1 93 ? 8.562 7.647 -2.167 1.00 83.75 93 LEU A CA 1
ATOM 713 C C . LEU A 1 93 ? 7.479 7.621 -1.096 1.00 83.75 93 LEU A C 1
ATOM 715 O O . LEU A 1 93 ? 7.681 8.126 0.009 1.00 83.75 93 LEU A O 1
ATOM 719 N N . SER A 1 94 ? 6.329 7.024 -1.407 1.00 83.88 94 SER A N 1
ATOM 720 C CA . SER A 1 94 ? 5.239 6.889 -0.448 1.00 83.88 94 SER A CA 1
ATOM 721 C C . SER A 1 94 ? 4.410 5.630 -0.686 1.00 83.88 94 SER A C 1
ATOM 723 O O . SER A 1 94 ? 4.376 5.069 -1.781 1.00 83.88 94 SER A O 1
ATOM 725 N N . PHE A 1 95 ? 3.773 5.160 0.385 1.00 88.12 95 PHE A N 1
ATOM 726 C CA . PHE A 1 95 ? 2.881 4.008 0.390 1.00 88.12 95 PHE A CA 1
ATOM 727 C C . PHE A 1 95 ? 1.706 4.346 1.305 1.00 88.12 95 PHE A C 1
ATOM 729 O O . PHE A 1 95 ? 1.863 4.409 2.521 1.00 88.12 95 PHE A O 1
ATOM 736 N N . GLU A 1 96 ? 0.544 4.621 0.737 1.00 90.38 96 GLU A N 1
ATOM 737 C CA . GLU A 1 96 ? -0.673 4.977 1.456 1.00 90.38 96 GLU A CA 1
ATOM 738 C C . GLU A 1 96 ? -1.680 3.831 1.383 1.00 90.38 96 GLU A C 1
ATOM 740 O O . GLU A 1 96 ? -1.902 3.236 0.328 1.00 90.38 96 GLU A O 1
ATOM 745 N N . VAL A 1 97 ? -2.288 3.510 2.522 1.00 88.94 97 VAL A N 1
ATOM 746 C CA . VAL A 1 97 ? -3.279 2.437 2.638 1.00 88.94 97 VAL A CA 1
ATOM 747 C C . VAL A 1 97 ? -4.570 2.973 3.215 1.00 88.94 97 VAL A C 1
ATOM 749 O O . VAL A 1 97 ? -4.541 3.774 4.149 1.00 88.94 97 VAL A O 1
ATOM 752 N N . THR A 1 98 ? -5.691 2.449 2.726 1.00 89.62 98 THR A N 1
ATOM 753 C CA . THR A 1 98 ? -6.975 2.498 3.424 1.00 89.62 98 THR A CA 1
ATOM 754 C C . THR A 1 98 ? -7.351 1.082 3.819 1.00 89.62 98 THR A C 1
ATOM 756 O O . THR A 1 98 ? -7.564 0.235 2.960 1.00 89.62 98 THR A O 1
ATOM 759 N N . VAL A 1 99 ? -7.420 0.808 5.119 1.00 88.00 99 VAL A N 1
ATOM 760 C CA . VAL A 1 99 ? -7.599 -0.557 5.619 1.00 88.00 99 VAL A CA 1
ATOM 761 C C . VAL A 1 99 ? -8.519 -0.594 6.833 1.00 88.00 99 VAL A C 1
ATOM 763 O O . VAL A 1 99 ? -8.392 0.197 7.770 1.00 88.00 99 VAL A O 1
ATOM 766 N N . ALA A 1 100 ? -9.465 -1.531 6.819 1.00 89.44 100 ALA A N 1
ATOM 767 C CA . ALA A 1 100 ? -10.333 -1.831 7.951 1.00 89.44 100 ALA A CA 1
ATOM 768 C C . ALA A 1 100 ? -9.637 -2.786 8.924 1.00 89.44 100 ALA A C 1
ATOM 770 O O . ALA A 1 100 ? -8.927 -3.700 8.512 1.00 89.44 100 ALA A O 1
ATOM 771 N N . GLY A 1 101 ? -9.847 -2.614 10.226 1.00 90.12 101 GLY A N 1
ATOM 772 C CA . GLY A 1 101 ? -9.188 -3.446 11.225 1.00 90.12 101 GLY A CA 1
ATOM 773 C C . GLY A 1 101 ? -9.562 -3.110 12.658 1.00 90.12 101 GLY A C 1
ATOM 774 O O . GLY A 1 101 ? -10.580 -2.476 12.933 1.00 90.12 101 GLY A O 1
ATOM 775 N N . THR A 1 102 ? -8.738 -3.590 13.585 1.00 91.44 102 THR A N 1
ATOM 776 C CA . THR A 1 102 ? -8.916 -3.380 15.024 1.00 91.44 102 THR A CA 1
ATOM 777 C C . THR A 1 102 ? -7.707 -2.668 15.614 1.00 91.44 102 THR A C 1
ATOM 779 O O . THR A 1 102 ? -6.572 -3.089 15.398 1.00 91.44 102 THR A O 1
ATOM 782 N N . VAL A 1 103 ? -7.955 -1.603 16.370 1.00 90.94 103 VAL A N 1
ATOM 783 C CA . VAL A 1 103 ? -6.968 -0.899 17.187 1.00 90.94 103 VAL A CA 1
ATOM 784 C C . VAL A 1 103 ? -6.925 -1.522 18.579 1.00 90.94 103 VAL A C 1
ATOM 786 O O . VAL A 1 103 ? -7.958 -1.657 19.232 1.00 90.94 103 VAL A O 1
ATOM 789 N N . ASP A 1 104 ? -5.722 -1.860 19.030 1.00 89.69 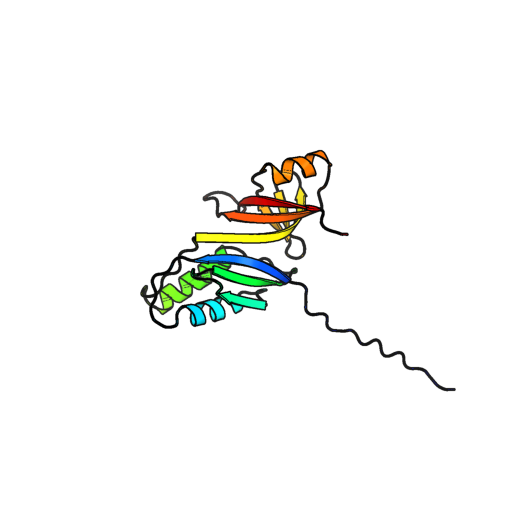104 ASP A N 1
ATOM 790 C CA . ASP A 1 104 ? -5.410 -2.304 20.386 1.00 89.69 104 ASP A CA 1
ATOM 791 C C . ASP A 1 104 ? -4.174 -1.542 20.890 1.00 89.69 104 ASP A C 1
ATOM 793 O O . ASP A 1 104 ? -3.038 -1.775 20.458 1.00 89.69 104 ASP A O 1
ATOM 797 N N . GLY A 1 105 ? -4.415 -0.549 21.749 1.00 86.56 105 GLY A N 1
ATOM 798 C CA . GLY A 1 105 ? -3.389 0.375 22.226 1.00 86.56 105 GLY A CA 1
ATOM 799 C C . GLY A 1 105 ? -2.635 1.055 21.068 1.00 86.56 105 GLY A C 1
ATOM 800 O O . GLY A 1 105 ? -3.260 1.737 20.256 1.00 86.56 105 GLY A O 1
ATOM 801 N N . PRO A 1 106 ? -1.298 0.902 20.970 1.00 88.00 106 PRO A N 1
ATOM 802 C CA . PRO A 1 106 ? -0.496 1.491 19.898 1.00 88.00 106 PRO A CA 1
ATOM 80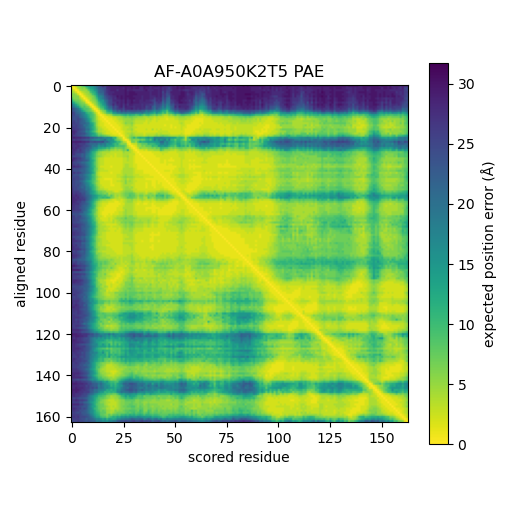3 C C . PRO A 1 106 ? -0.451 0.632 18.624 1.00 88.00 106 PRO A C 1
ATOM 805 O O . PRO A 1 106 ? 0.336 0.927 17.728 1.00 88.00 106 PRO A O 1
ATOM 808 N N . THR A 1 107 ? -1.219 -0.457 18.543 1.00 89.94 107 THR A N 1
ATOM 809 C CA . THR A 1 107 ? -1.168 -1.397 17.417 1.00 89.94 107 THR A CA 1
ATOM 810 C C . THR A 1 107 ? -2.485 -1.392 16.661 1.00 89.94 107 THR A C 1
ATOM 812 O O . THR A 1 107 ? -3.557 -1.420 17.257 1.00 89.94 107 THR A O 1
ATOM 815 N N . PHE A 1 108 ? -2.413 -1.420 15.336 1.00 90.81 108 PHE A N 1
ATOM 816 C CA . PHE A 1 108 ? -3.555 -1.690 14.473 1.00 90.81 108 PHE A CA 1
ATOM 817 C C . PHE A 1 108 ? -3.365 -3.027 13.769 1.00 90.81 108 PHE A C 1
ATOM 819 O O . PHE A 1 108 ? -2.305 -3.282 13.204 1.00 90.81 108 PHE A O 1
ATOM 826 N N . THR A 1 109 ? -4.385 -3.880 13.806 1.00 90.38 109 THR A N 1
ATOM 827 C CA . THR A 1 109 ? -4.411 -5.162 13.096 1.00 90.38 109 THR A CA 1
ATOM 828 C C . THR A 1 109 ? -5.434 -5.088 11.972 1.00 90.38 109 THR A C 1
ATOM 830 O O . THR A 1 109 ? -6.635 -4.998 12.237 1.00 90.38 109 THR A O 1
ATOM 833 N N . ALA A 1 110 ? -4.961 -5.135 10.728 1.00 87.19 110 ALA A N 1
ATOM 834 C CA . ALA A 1 110 ? -5.799 -5.170 9.539 1.00 87.19 110 ALA A CA 1
ATOM 835 C C . ALA A 1 110 ? -6.693 -6.419 9.532 1.00 87.19 110 ALA A C 1
ATOM 837 O O . ALA A 1 110 ? -6.243 -7.539 9.798 1.00 87.19 110 ALA A O 1
ATOM 838 N N . ARG A 1 111 ? -7.974 -6.219 9.224 1.00 84.12 111 ARG A N 1
ATOM 839 C CA . ARG A 1 111 ? -8.954 -7.287 9.012 1.00 84.12 111 ARG A CA 1
ATOM 840 C C . ARG A 1 111 ? -8.572 -8.081 7.759 1.00 84.12 111 ARG A C 1
ATOM 842 O O . ARG A 1 111 ? -7.976 -7.538 6.839 1.00 84.12 111 ARG A O 1
ATOM 849 N N . GLY A 1 112 ? -8.911 -9.370 7.740 1.00 76.19 112 GLY A N 1
ATOM 850 C CA . GLY A 1 112 ? -8.664 -10.264 6.604 1.00 76.19 112 GLY A CA 1
ATOM 851 C C . GLY A 1 112 ? -7.227 -10.777 6.557 1.00 76.19 112 GLY A C 1
ATOM 852 O O . GLY A 1 112 ? -7.015 -11.978 6.682 1.00 76.19 112 GLY A O 1
ATOM 853 N N . SER A 1 113 ? -6.248 -9.877 6.480 1.00 76.12 113 SER A N 1
ATOM 854 C CA . SER A 1 113 ? -4.831 -10.243 6.376 1.00 76.12 113 SER A CA 1
ATOM 855 C C . SER A 1 113 ? -4.124 -10.500 7.711 1.00 76.12 113 SER A C 1
ATOM 857 O O . SER A 1 113 ? -3.119 -11.206 7.757 1.00 76.12 113 SER A O 1
ATOM 859 N N . GLY A 1 114 ? -4.611 -9.906 8.807 1.00 81.25 114 GLY A N 1
ATOM 860 C CA . GLY A 1 114 ? -3.961 -9.972 10.119 1.00 81.25 114 GLY A CA 1
ATOM 861 C C . GLY A 1 114 ? -2.676 -9.140 10.231 1.00 81.25 114 GLY A C 1
ATOM 862 O O . GLY A 1 114 ? -1.974 -9.247 11.240 1.00 81.25 114 GLY A O 1
ATOM 863 N N . GLN A 1 115 ? -2.356 -8.307 9.231 1.00 84.69 115 GLN A N 1
ATOM 864 C CA . GLN A 1 115 ? -1.164 -7.462 9.254 1.00 84.69 115 GLN A CA 1
ATOM 865 C C . GLN A 1 115 ? -1.218 -6.467 10.412 1.00 84.69 115 GLN A C 1
ATOM 867 O O . GLN A 1 115 ? -2.209 -5.763 10.604 1.00 84.69 115 GLN A O 1
ATOM 872 N N . LYS A 1 116 ? -0.115 -6.374 11.156 1.00 88.06 116 LYS A N 1
ATOM 873 C CA . LYS A 1 116 ? 0.029 -5.433 12.266 1.00 88.06 116 LYS A CA 1
ATOM 874 C C . LYS A 1 116 ? 0.802 -4.192 11.839 1.00 88.06 116 LYS A C 1
ATOM 876 O O . LYS A 1 116 ? 1.835 -4.292 11.179 1.00 88.06 116 LYS A O 1
ATOM 881 N N . TYR A 1 117 ? 0.326 -3.039 12.280 1.00 87.88 117 TYR A N 1
ATOM 882 C CA . TYR A 1 117 ? 0.970 -1.744 12.116 1.00 87.88 117 TYR A CA 1
ATOM 883 C C . TYR A 1 117 ? 1.187 -1.131 13.489 1.00 87.88 117 TYR A C 1
ATOM 885 O O . TYR A 1 117 ? 0.300 -1.178 14.346 1.00 87.88 117 TYR A O 1
ATOM 893 N N . ALA A 1 118 ? 2.356 -0.533 13.691 1.00 89.44 118 ALA A N 1
ATOM 894 C CA . ALA A 1 118 ? 2.530 0.398 14.791 1.00 89.44 118 ALA A CA 1
ATOM 895 C C . ALA A 1 118 ? 1.805 1.695 14.424 1.00 89.44 118 ALA A C 1
ATOM 897 O O . ALA A 1 118 ? 2.029 2.259 13.356 1.00 89.44 118 ALA A O 1
ATOM 898 N N . LEU A 1 119 ? 0.933 2.175 15.298 1.00 87.62 119 LEU A N 1
ATOM 899 C CA . LEU A 1 119 ? 0.250 3.441 15.106 1.00 87.62 119 LEU A CA 1
ATOM 900 C C . LEU A 1 119 ? 1.135 4.577 15.599 1.00 87.62 119 LEU A C 1
ATOM 902 O O . LEU A 1 119 ? 1.660 4.534 16.713 1.00 87.62 119 LEU A O 1
ATOM 906 N N . ASN A 1 120 ? 1.243 5.625 14.789 1.00 78.81 120 ASN A N 1
ATOM 907 C CA . ASN A 1 120 ? 1.592 6.941 15.298 1.00 78.81 120 ASN A CA 1
ATOM 908 C C . ASN A 1 120 ? 0.271 7.690 15.554 1.00 78.81 120 ASN A C 1
ATOM 910 O O . ASN A 1 120 ? -0.395 8.060 14.583 1.00 78.81 120 ASN A O 1
ATOM 914 N N . PRO A 1 121 ? -0.184 7.836 16.815 1.00 65.19 121 PRO A N 1
ATOM 915 C CA . PRO A 1 121 ? -1.504 8.380 17.113 1.00 65.19 121 PRO A CA 1
ATOM 916 C C . PRO A 1 121 ? -1.569 9.878 16.787 1.00 65.19 121 PRO A C 1
ATOM 918 O O . PRO A 1 121 ? -1.292 10.738 17.624 1.00 65.19 121 PRO A O 1
ATOM 921 N N . GLY A 1 122 ? -1.962 10.182 15.551 1.00 68.62 122 GLY A N 1
ATOM 922 C CA . GLY A 1 122 ? -2.367 11.516 15.126 1.00 68.62 122 GLY A CA 1
ATOM 923 C C . GLY A 1 122 ? -3.690 11.942 15.769 1.00 68.62 122 GLY A C 1
ATOM 924 O O . GLY A 1 122 ? -4.379 11.152 16.422 1.00 68.62 122 GLY A O 1
ATOM 925 N N . GLU A 1 123 ? -4.081 13.202 15.571 1.00 72.88 123 GLU A N 1
ATOM 926 C CA . GLU A 1 123 ? -5.351 13.728 16.096 1.00 72.88 123 GLU A CA 1
ATOM 927 C C . GLU A 1 123 ? -6.570 12.918 15.633 1.00 72.88 123 GLU A C 1
ATOM 929 O O . GLU A 1 123 ? -7.501 12.720 16.415 1.00 72.88 123 GLU A O 1
ATOM 934 N N . ALA A 1 124 ? -6.509 12.351 14.422 1.00 77.62 124 ALA A N 1
ATOM 935 C CA . ALA A 1 124 ? -7.554 11.517 13.833 1.00 77.62 124 ALA A CA 1
ATOM 936 C C . ALA A 1 124 ? -7.939 10.298 14.695 1.00 77.62 124 ALA A C 1
ATOM 938 O O . ALA A 1 124 ? -9.102 9.909 14.715 1.00 77.62 124 ALA A O 1
ATOM 939 N N . LEU A 1 125 ? -6.998 9.710 15.446 1.00 81.50 125 LEU A N 1
ATOM 940 C CA . LEU A 1 125 ? -7.263 8.548 16.307 1.00 81.50 125 LEU A CA 1
ATOM 941 C C . LEU A 1 125 ? -7.728 8.924 17.718 1.00 81.50 125 LEU A C 1
ATOM 943 O O . LEU A 1 125 ? -8.425 8.135 18.359 1.00 81.50 125 LEU A O 1
ATOM 947 N N . LYS A 1 126 ? -7.369 10.117 18.217 1.00 80.12 126 LYS A N 1
ATOM 948 C CA . LYS A 1 126 ? -7.623 10.514 19.615 1.00 80.12 126 LYS A CA 1
ATOM 949 C C . LYS A 1 126 ? -9.113 10.498 19.963 1.00 80.12 126 LYS A C 1
ATOM 951 O O . LYS A 1 126 ? -9.480 10.013 21.031 1.00 80.12 126 LYS A O 1
ATOM 956 N N . GLY A 1 127 ? -9.968 10.971 19.052 1.00 79.31 127 GLY A N 1
ATOM 957 C CA . GLY A 1 127 ? -11.421 10.988 19.255 1.00 79.31 127 GLY A CA 1
ATOM 958 C C . GLY A 1 127 ? -12.045 9.590 19.334 1.00 79.31 127 GLY A C 1
ATOM 959 O O . GLY A 1 127 ? -12.913 9.345 20.169 1.00 79.31 127 GLY A O 1
ATOM 960 N N . PHE A 1 128 ? -11.568 8.646 18.518 1.00 83.81 128 PHE A N 1
ATOM 961 C CA . PHE A 1 128 ? -12.074 7.270 18.510 1.00 83.81 128 PHE A CA 1
ATOM 962 C C . PHE A 1 128 ? -11.575 6.460 19.708 1.00 83.81 128 PHE A C 1
ATOM 964 O O . PHE A 1 128 ? -12.361 5.735 20.319 1.00 83.81 128 PHE A O 1
ATOM 971 N N . ALA A 1 129 ? -10.306 6.638 20.087 1.00 77.56 129 ALA A N 1
ATOM 972 C CA . ALA A 1 129 ? -9.736 6.009 21.273 1.00 77.56 129 ALA A CA 1
ATOM 973 C C . ALA A 1 129 ? -10.462 6.457 22.554 1.00 77.56 129 ALA A C 1
ATOM 975 O O . ALA A 1 129 ? -10.825 5.619 23.376 1.00 77.56 129 ALA A O 1
ATOM 976 N N . ALA A 1 130 ? -10.754 7.758 22.692 1.00 80.25 130 ALA A N 1
ATOM 977 C CA . ALA A 1 130 ? -11.524 8.291 23.821 1.00 80.25 130 ALA A CA 1
ATOM 978 C C . ALA A 1 130 ? -12.965 7.749 23.877 1.00 80.25 130 ALA A C 1
ATOM 980 O O . ALA A 1 130 ? -13.513 7.565 24.960 1.00 80.25 130 ALA A O 1
ATOM 981 N N . ALA A 1 131 ? -13.566 7.454 22.721 1.00 83.06 131 ALA A N 1
ATOM 982 C CA . ALA A 1 131 ? -14.895 6.854 22.619 1.00 83.06 131 ALA A CA 1
ATOM 983 C C . ALA A 1 131 ? -14.903 5.320 22.795 1.00 83.06 131 ALA A C 1
ATOM 985 O O . ALA A 1 131 ? -15.952 4.698 22.632 1.00 83.06 131 ALA A O 1
ATOM 986 N N . GLY A 1 132 ? -13.754 4.692 23.076 1.00 81.44 132 GLY A N 1
ATOM 987 C CA . GLY A 1 132 ? -13.635 3.237 23.221 1.00 81.44 132 GLY A CA 1
ATOM 988 C C . GLY A 1 132 ? -13.853 2.454 21.920 1.00 81.44 132 GLY A C 1
ATOM 989 O O . GLY A 1 132 ? -14.116 1.252 21.958 1.00 81.44 132 GLY A O 1
ATOM 990 N N . LYS A 1 133 ? -13.768 3.112 20.756 1.00 86.25 133 LYS A N 1
ATOM 991 C CA . LYS A 1 133 ? -13.976 2.472 19.453 1.00 86.25 133 LYS A CA 1
ATOM 992 C C . LYS A 1 133 ? -12.692 1.795 18.986 1.00 86.25 133 LYS A C 1
ATOM 994 O O . LYS A 1 133 ? -11.714 2.463 18.666 1.00 86.25 133 LYS A O 1
ATOM 999 N N . ALA A 1 134 ? -12.726 0.467 18.902 1.00 87.44 134 ALA A N 1
ATOM 1000 C CA . ALA A 1 134 ? -11.588 -0.333 18.451 1.00 87.44 134 ALA A CA 1
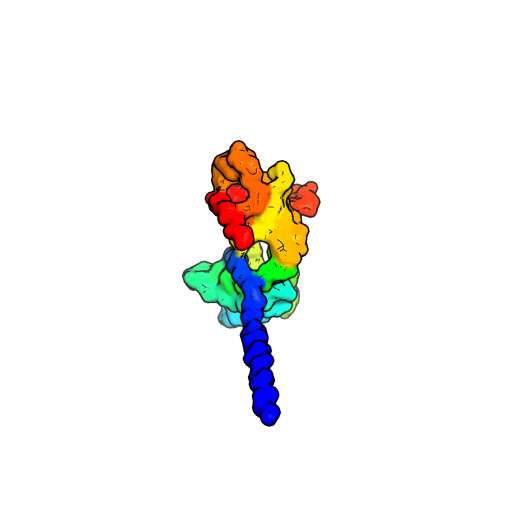ATOM 1001 C C . ALA A 1 134 ? -11.669 -0.730 16.967 1.00 87.44 134 ALA A C 1
ATOM 1003 O O . ALA A 1 134 ? -10.639 -0.896 16.327 1.00 87.44 134 ALA A O 1
ATOM 1004 N N . LYS A 1 135 ? -12.870 -0.884 16.391 1.00 92.00 135 LYS A N 1
ATOM 1005 C CA . LYS A 1 135 ? -13.049 -1.327 14.995 1.00 92.00 135 LYS A CA 1
ATOM 1006 C C . LYS A 1 135 ? -13.068 -0.137 14.040 1.00 92.00 135 LYS A C 1
ATOM 1008 O O . LYS A 1 135 ? -14.096 0.526 13.893 1.00 92.00 135 LYS A O 1
ATOM 1013 N N . LEU A 1 136 ? -11.940 0.134 13.393 1.00 91.00 136 LEU A N 1
ATOM 1014 C CA . LEU A 1 136 ? -11.729 1.345 12.602 1.00 91.00 136 LEU A CA 1
ATOM 1015 C C . LEU A 1 136 ? -11.239 1.028 11.191 1.00 91.00 136 LEU A C 1
ATOM 1017 O O . LEU A 1 136 ? -10.508 0.067 10.970 1.00 91.00 136 LEU A O 1
ATOM 1021 N N . THR A 1 137 ? -11.657 1.865 10.248 1.00 90.88 137 THR A N 1
ATOM 1022 C CA . THR A 1 137 ? -11.051 1.977 8.926 1.00 90.88 137 THR A CA 1
ATOM 1023 C C . THR A 1 137 ? -10.102 3.156 8.981 1.00 90.88 137 THR A C 1
ATOM 1025 O O . THR A 1 137 ? -10.523 4.278 9.278 1.00 90.88 137 THR A O 1
ATOM 1028 N N . LEU A 1 138 ? -8.820 2.879 8.772 1.00 90.50 138 LEU A N 1
ATOM 1029 C CA . LEU A 1 138 ? -7.751 3.861 8.852 1.00 90.50 138 LEU A CA 1
ATOM 1030 C C . LEU A 1 138 ? -7.214 4.122 7.454 1.00 90.50 138 LEU A C 1
ATOM 1032 O O . LEU A 1 138 ? -6.911 3.176 6.727 1.00 90.50 138 LEU A O 1
ATOM 1036 N N . THR A 1 139 ? -7.070 5.399 7.119 1.00 90.62 139 THR A N 1
ATOM 1037 C CA . THR A 1 139 ? -6.278 5.839 5.972 1.00 90.62 139 THR A CA 1
ATOM 1038 C C . THR A 1 139 ? -5.014 6.498 6.488 1.00 90.62 139 THR A C 1
ATOM 1040 O O . THR A 1 139 ? -5.057 7.268 7.453 1.00 90.62 139 THR A O 1
ATOM 1043 N N . GLY A 1 140 ? -3.879 6.184 5.876 1.00 89.94 140 GLY A N 1
ATOM 1044 C CA . GLY A 1 140 ? -2.618 6.768 6.291 1.00 89.94 140 GLY A CA 1
ATOM 1045 C C . GLY A 1 140 ? -1.421 6.291 5.493 1.00 89.94 140 GLY A C 1
ATOM 1046 O O . GLY A 1 140 ? -1.491 5.326 4.730 1.00 89.94 140 GLY A O 1
ATOM 1047 N N . ARG A 1 141 ? -0.297 6.966 5.721 1.00 88.88 141 ARG A N 1
ATOM 1048 C CA . ARG A 1 141 ? 0.986 6.614 5.112 1.00 88.88 141 ARG A CA 1
ATOM 1049 C C . ARG A 1 141 ? 1.680 5.538 5.927 1.00 88.88 141 ARG A C 1
ATOM 1051 O O . ARG A 1 141 ? 1.746 5.618 7.150 1.00 88.88 141 ARG A O 1
ATOM 1058 N N . VAL A 1 142 ? 2.228 4.551 5.238 1.00 85.81 142 VAL A N 1
ATOM 1059 C CA . VAL A 1 142 ? 3.029 3.480 5.812 1.00 85.81 142 VAL A CA 1
ATOM 1060 C C . VAL A 1 142 ? 4.499 3.806 5.602 1.00 85.81 142 VAL A C 1
ATOM 1062 O O . VAL A 1 142 ? 4.952 3.960 4.470 1.00 85.81 142 VAL A O 1
ATOM 1065 N N . THR A 1 143 ? 5.260 3.877 6.690 1.00 80.12 143 THR A N 1
ATOM 1066 C CA . THR A 1 143 ? 6.710 4.081 6.647 1.00 80.12 143 THR A CA 1
ATOM 1067 C C . THR A 1 143 ? 7.447 2.890 7.256 1.00 80.12 143 THR A C 1
ATOM 1069 O O . THR A 1 143 ? 7.038 2.311 8.271 1.00 80.12 143 THR A O 1
ATOM 1072 N N . GLU A 1 144 ? 8.562 2.498 6.635 1.00 70.12 144 GLU A N 1
ATOM 1073 C CA . GLU A 1 144 ? 9.501 1.553 7.239 1.00 70.12 144 GLU A CA 1
ATOM 1074 C C . GLU A 1 144 ? 10.350 2.293 8.275 1.00 70.12 144 GLU A C 1
ATOM 1076 O O . GLU A 1 144 ? 11.276 3.039 7.951 1.00 70.12 144 GLU A O 1
ATOM 1081 N N . ALA A 1 145 ? 10.047 2.102 9.555 1.00 60.59 145 ALA A N 1
ATOM 1082 C CA . ALA A 1 145 ? 10.896 2.627 10.612 1.00 60.59 145 ALA A CA 1
ATOM 1083 C C . ALA A 1 145 ? 12.108 1.699 10.795 1.00 60.59 145 ALA A C 1
ATOM 1085 O O . ALA A 1 145 ? 11.978 0.597 11.332 1.00 60.59 145 ALA A O 1
ATOM 1086 N N . LYS A 1 146 ? 13.298 2.146 10.365 1.00 57.69 146 LYS A N 1
ATOM 1087 C CA . LYS A 1 146 ? 14.561 1.412 10.568 1.00 57.69 146 LYS A CA 1
ATOM 1088 C C . LYS A 1 146 ? 14.698 0.975 12.033 1.00 57.69 146 LYS A C 1
ATOM 1090 O O . LYS A 1 146 ? 14.661 1.806 12.937 1.00 57.69 146 LYS A O 1
ATOM 1095 N N . GLY A 1 147 ? 14.857 -0.331 12.257 1.00 57.28 147 GLY A N 1
ATOM 1096 C CA . GLY A 1 147 ? 15.023 -0.914 13.593 1.00 57.28 147 GLY A CA 1
ATOM 1097 C C . GLY A 1 147 ? 13.729 -1.147 14.384 1.00 57.28 147 GLY A C 1
ATOM 1098 O O . GLY A 1 147 ? 13.814 -1.533 15.548 1.00 57.28 147 GLY A O 1
ATOM 1099 N N . LYS A 1 148 ? 12.540 -0.944 13.794 1.00 61.22 148 LYS A N 1
ATOM 1100 C CA . LYS A 1 148 ? 11.261 -1.327 14.414 1.00 61.22 148 LYS A CA 1
ATOM 1101 C C . LYS A 1 148 ? 10.731 -2.651 13.846 1.00 61.22 148 LYS A C 1
ATOM 1103 O O . LYS A 1 148 ? 10.928 -2.930 12.668 1.00 61.22 148 LYS A O 1
ATOM 1108 N N . PRO A 1 149 ? 10.024 -3.456 14.662 1.00 71.06 149 PRO A N 1
ATOM 1109 C CA . PRO A 1 149 ? 9.501 -4.757 14.241 1.00 71.06 149 PRO A CA 1
ATOM 1110 C C . PRO A 1 149 ? 8.243 -4.670 13.364 1.00 71.06 149 PRO A C 1
ATOM 1112 O O . PRO A 1 149 ? 7.877 -5.662 12.742 1.00 71.06 149 PRO A O 1
ATOM 1115 N N . LEU A 1 150 ? 7.566 -3.515 13.328 1.00 78.44 150 LEU A N 1
ATOM 1116 C CA . LEU A 1 150 ? 6.340 -3.286 12.560 1.00 78.44 150 LEU A CA 1
ATOM 1117 C C . LEU A 1 150 ? 6.475 -2.018 11.704 1.00 78.44 150 LEU A C 1
ATOM 1119 O O . LEU A 1 150 ? 7.081 -1.046 12.173 1.00 78.44 150 LEU A O 1
ATOM 1123 N N . PRO A 1 151 ? 5.872 -1.988 10.501 1.00 81.75 151 PRO A N 1
ATOM 1124 C CA . PRO A 1 151 ? 5.718 -0.751 9.749 1.00 81.75 151 PRO A CA 1
ATOM 1125 C C . PRO A 1 151 ? 4.857 0.240 10.542 1.00 81.75 151 PRO A C 1
ATOM 1127 O O . PRO A 1 151 ? 3.942 -0.156 11.274 1.00 81.75 151 PRO A O 1
ATOM 1130 N N . VAL A 1 152 ? 5.163 1.529 10.413 1.00 87.12 152 VAL A N 1
ATOM 1131 C CA . VAL A 1 152 ? 4.413 2.592 11.086 1.00 87.12 152 VAL A CA 1
ATOM 1132 C C . VAL A 1 152 ? 3.313 3.073 10.155 1.00 87.12 152 VAL A C 1
ATOM 1134 O O . VAL A 1 152 ? 3.604 3.442 9.024 1.00 87.12 152 VAL A O 1
ATOM 1137 N N . LEU A 1 153 ? 2.069 3.076 10.630 1.00 88.06 153 LEU A N 1
ATOM 1138 C CA . LEU A 1 153 ? 0.943 3.713 9.957 1.00 88.06 153 LEU A CA 1
ATOM 1139 C C . LEU A 1 153 ? 0.713 5.096 10.578 1.00 88.06 153 LEU A C 1
ATOM 1141 O O . LEU A 1 153 ? 0.267 5.225 11.723 1.00 88.06 153 LEU A O 1
ATOM 1145 N N . GLU A 1 154 ? 1.038 6.130 9.813 1.00 89.44 154 GLU A N 1
ATOM 1146 C CA . GLU A 1 154 ? 0.748 7.528 10.112 1.00 89.44 154 GLU A CA 1
ATOM 1147 C C . GLU A 1 154 ? -0.678 7.841 9.666 1.00 89.44 154 GLU A C 1
ATOM 1149 O O . GLU A 1 154 ? -0.945 8.079 8.487 1.00 89.44 154 GLU A O 1
ATOM 1154 N N . VAL A 1 155 ? -1.610 7.783 10.617 1.00 89.12 155 VAL A N 1
ATOM 1155 C CA . VAL A 1 155 ? -3.043 7.910 10.338 1.00 89.12 155 VAL A CA 1
ATOM 1156 C C . VAL A 1 155 ? -3.406 9.355 10.012 1.00 89.12 155 VAL A C 1
ATOM 1158 O O . VAL A 1 155 ? -3.258 10.243 10.853 1.00 89.12 155 VAL A O 1
ATOM 1161 N N . THR A 1 156 ? -3.938 9.563 8.811 1.00 89.00 156 THR A N 1
ATOM 1162 C CA . THR A 1 156 ? -4.466 10.846 8.330 1.00 89.00 156 THR A CA 1
ATOM 1163 C C . THR A 1 156 ? -5.986 10.914 8.460 1.00 89.00 156 THR A C 1
ATOM 1165 O O . THR A 1 156 ? -6.519 11.968 8.796 1.00 89.00 156 THR A O 1
ATOM 1168 N N . GLU A 1 157 ? -6.684 9.785 8.296 1.00 89.69 157 GLU A N 1
ATOM 1169 C CA . GL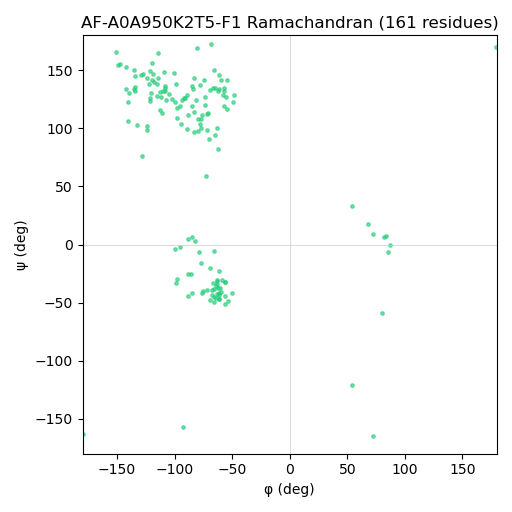U A 1 157 ? -8.126 9.671 8.535 1.00 89.69 157 GLU A CA 1
ATOM 1170 C C . GLU A 1 157 ? -8.471 8.411 9.335 1.00 89.69 157 GLU A C 1
ATOM 1172 O O . GLU A 1 157 ? -7.882 7.347 9.145 1.00 89.69 157 GLU A O 1
ATOM 1177 N N . ALA A 1 158 ? -9.487 8.512 10.192 1.00 90.56 158 ALA A N 1
ATOM 1178 C CA . ALA A 1 158 ? -10.063 7.377 10.903 1.00 90.56 158 ALA A CA 1
ATOM 1179 C C . ALA A 1 158 ? -11.591 7.436 10.834 1.00 90.56 158 ALA A C 1
ATOM 1181 O O . ALA A 1 158 ? -12.195 8.495 11.019 1.00 90.56 158 ALA A O 1
ATOM 1182 N N . LYS A 1 159 ? -12.219 6.292 10.561 1.00 91.56 159 LYS A N 1
ATOM 1183 C CA . LYS A 1 159 ? -13.678 6.127 10.521 1.00 91.56 159 LYS A CA 1
ATOM 1184 C C . LYS A 1 159 ? -14.050 4.849 11.260 1.00 91.56 159 LYS A C 1
ATOM 1186 O O . LYS A 1 159 ? -13.272 3.899 11.300 1.00 91.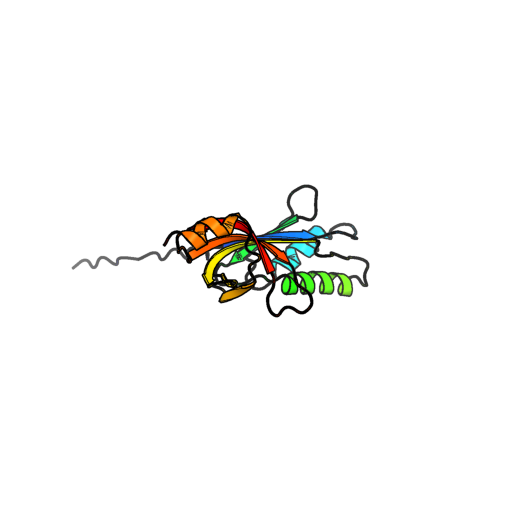56 159 LYS A O 1
ATOM 1191 N N . GLU A 1 160 ? -15.236 4.808 11.853 1.00 90.44 160 GLU A N 1
ATOM 1192 C CA . GLU A 1 160 ? -15.757 3.556 12.402 1.00 90.44 160 GLU A CA 1
ATOM 1193 C C . GLU A 1 160 ? -16.046 2.584 11.258 1.00 90.44 160 GLU A C 1
ATOM 1195 O O . GLU A 1 160 ? -16.607 2.978 10.236 1.00 90.44 160 GLU A O 1
ATOM 1200 N N . THR A 1 161 ? -15.636 1.325 11.412 1.00 82.69 161 THR A N 1
ATOM 1201 C CA . THR A 1 161 ? -15.942 0.304 10.401 1.00 82.69 161 THR A CA 1
ATOM 1202 C C . THR A 1 161 ? -17.370 -0.190 10.629 1.00 82.69 161 THR A C 1
ATOM 1204 O O . THR A 1 161 ? -17.649 -0.649 11.741 1.00 82.69 161 THR A O 1
ATOM 1207 N N . PRO A 1 162 ? -18.268 -0.128 9.626 1.00 69.25 162 PRO A N 1
ATOM 1208 C CA . PRO A 1 162 ? -19.595 -0.734 9.722 1.00 69.25 162 PRO A CA 1
ATOM 1209 C C . PRO A 1 162 ? -19.487 -2.225 10.083 1.00 69.25 162 PRO A C 1
ATOM 1211 O O . PRO A 1 162 ? -18.554 -2.897 9.634 1.00 69.25 162 PRO A O 1
ATOM 1214 N N . GLN A 1 163 ? -20.398 -2.717 10.932 1.00 56.91 163 GLN A N 1
ATOM 1215 C CA . GLN A 1 163 ? -20.415 -4.122 11.368 1.00 56.91 163 GLN A CA 1
ATOM 1216 C C . GLN A 1 163 ? -20.681 -5.087 10.214 1.00 56.91 163 GLN A C 1
ATOM 1218 O O . GLN A 1 163 ? -21.572 -4.782 9.392 1.00 56.91 163 GLN A O 1
#

Radius of gyration: 19.22 Å; Cα contacts (8 Å, |Δi|>4): 315; chains: 1; bounding box: 67×48×47 Å

Foldseek 3Di:
DDDDDDDPPPDPPDAQWWKKKWFWDWQADPPVQVLLQVLLCPQPQFPGWHADDPGRIIITTGGLLADDDPVSSVVSQVVVCVVVVNNIHIHTPWMKTWFWFFDDPQWTQGPNPRAIAGEPDDPQCPVCVVVVQGTKTFIAIWADDVPDPHTYGDTPHIDHDDD

Secondary structure (DSSP, 8-state):
------------PPPPEEEEEEEE--B--TTHHHHHHHHHTTSTTEEEEEEETTTTEEEEEEETTS---HHHHHHHHHHHHHHTTTS-B--EEEEEEEEEEEEETTEEEETTT--EEEEE--HHHHHHHHTT--EEEEEEEEE--TT-SS-EEEEEEEEEPP-

Solvent-accessible surface area (backbone atoms only — not comparable to full-atom values): 9046 Å² total; per-residue (Å²): 141,82,85,82,82,82,79,79,78,76,72,82,66,75,77,62,62,35,57,33,42,36,32,38,48,83,45,64,72,90,65,52,65,64,55,47,30,59,50,53,32,63,41,82,45,32,76,40,37,44,76,49,85,97,55,59,29,33,46,28,36,27,30,42,65,41,65,88,49,72,68,61,54,50,52,49,34,51,48,50,15,60,77,48,74,61,63,30,45,48,54,79,73,45,38,34,40,49,47,48,27,40,51,57,90,60,35,34,34,33,49,70,41,61,47,60,28,34,49,48,85,34,76,49,46,54,65,39,56,76,68,70,56,36,51,31,29,38,28,28,42,52,42,84,48,88,95,52,98,42,44,31,33,45,42,72,41,60,41,80,49,83,132

Sequence (163 aa):
MKTFLLAVLLSLGDEPTHPVVIELDNVCGRNCVAILEKALGRIDGVKSAEMYGDKFHFKLEVLDTKALLPAAVLKVTEKIRNDSKGEEDFPLLSFEVTVAGTVDGPTFTARGSGQKYALNPGEALKGFAAAGKAKLTLTGRVTEAKGKPLPVLEVTEAKETPQ